Protein AF-A0A383A8I0-F1 (afdb_monomer_lite)

Foldseek 3Di:
DVVVVVVVVCVVVVHDDAFADPLVCLVPVPQQQCVVCVSVVHDDDPQVFFADAADDPPPPPCCVPPVPVVNHGGGRHNDPPDPDPPPDPPVCVVVVVVVVVVVVVSVVRHDD

Radius of gyration: 17.47 Å; chains: 1; bounding box: 40×39×36 Å

Structure (mmCIF, N/CA/C/O backbone):
data_AF-A0A383A8I0-F1
#
_entry.id   AF-A0A383A8I0-F1
#
loop_
_atom_site.group_PDB
_atom_site.id
_atom_site.type_symbol
_atom_site.label_atom_id
_atom_site.label_alt_id
_atom_site.label_comp_id
_atom_site.label_asym_id
_atom_site.label_entity_id
_atom_site.label_seq_id
_atom_site.pdbx_PDB_ins_code
_atom_site.Cartn_x
_atom_site.Cartn_y
_atom_site.Cartn_z
_atom_site.occupancy
_atom_site.B_iso_or_equiv
_atom_site.auth_seq_id
_atom_site.auth_comp_id
_atom_site.auth_asym_id
_atom_site.auth_atom_id
_atom_site.pdbx_PDB_model_num
ATOM 1 N N . PRO A 1 1 ? -1.629 17.733 4.318 1.00 85.19 1 PRO A N 1
ATOM 2 C CA . PRO A 1 1 ? -1.581 17.022 3.014 1.00 85.19 1 PRO A CA 1
ATOM 3 C C . PRO A 1 1 ? -2.955 16.424 2.675 1.00 85.19 1 PRO A C 1
ATOM 5 O O . PRO A 1 1 ? -3.729 16.137 3.587 1.00 85.19 1 PRO A O 1
ATOM 8 N N . GLN A 1 2 ? -3.258 16.244 1.385 1.00 93.88 2 GLN A N 1
ATOM 9 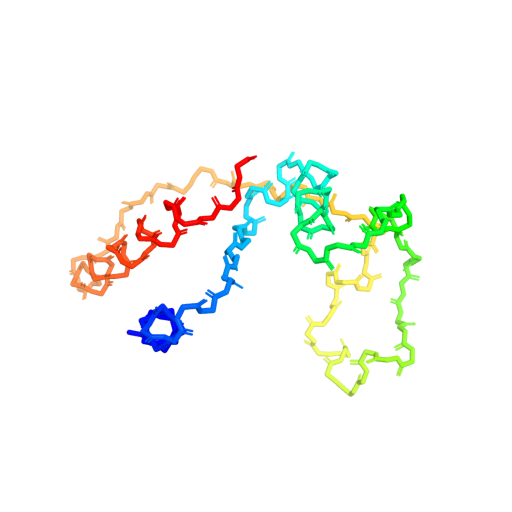C CA . GLN A 1 2 ? -4.599 15.890 0.892 1.00 93.88 2 GLN A CA 1
ATOM 10 C C . GLN A 1 2 ? -5.163 14.600 1.515 1.00 93.88 2 GLN A C 1
ATOM 12 O O . GLN A 1 2 ? -6.313 14.578 1.943 1.00 93.88 2 GLN A O 1
ATOM 17 N N . GLN A 1 3 ? -4.351 13.546 1.636 1.00 93.19 3 GLN A N 1
ATOM 18 C CA . GLN A 1 3 ? -4.772 12.254 2.195 1.00 93.19 3 GLN A CA 1
ATOM 19 C C . GLN A 1 3 ? -5.174 12.365 3.672 1.00 93.19 3 GLN A C 1
ATOM 21 O O . GLN A 1 3 ? -6.115 11.709 4.111 1.00 93.19 3 GLN A O 1
ATOM 26 N N . TYR A 1 4 ? -4.491 13.217 4.441 1.00 94.81 4 TYR A N 1
ATOM 27 C CA . TYR A 1 4 ? -4.821 13.437 5.849 1.00 94.81 4 TYR A CA 1
ATOM 28 C C . TYR A 1 4 ? -6.162 14.156 6.012 1.00 94.81 4 TYR A C 1
ATOM 30 O O . TYR A 1 4 ? -6.983 13.751 6.835 1.00 94.81 4 TYR A O 1
ATOM 38 N N . GLU A 1 5 ? -6.417 15.173 5.187 1.00 95.81 5 GLU A N 1
ATOM 39 C CA . GLU A 1 5 ? -7.702 15.876 5.184 1.00 95.81 5 GLU A CA 1
ATOM 40 C C . GLU A 1 5 ? -8.842 14.973 4.701 1.00 95.81 5 GLU A C 1
ATOM 42 O O . GLU A 1 5 ? -9.929 15.002 5.279 1.00 95.81 5 GLU A O 1
ATOM 47 N N . LEU A 1 6 ? -8.585 14.087 3.732 1.00 94.88 6 LEU A N 1
ATOM 48 C CA . LEU A 1 6 ? -9.557 13.080 3.306 1.00 94.88 6 LEU A CA 1
ATOM 49 C C . LEU A 1 6 ? -9.910 12.113 4.445 1.00 94.88 6 LEU A C 1
ATOM 51 O O . LEU A 1 6 ? -11.087 11.864 4.689 1.00 94.88 6 LEU A O 1
ATOM 55 N N . ILE A 1 7 ? -8.917 11.616 5.189 1.00 94.25 7 ILE A N 1
ATOM 56 C CA . ILE A 1 7 ? -9.156 10.749 6.354 1.00 94.25 7 ILE A CA 1
ATOM 57 C C . ILE A 1 7 ? -9.980 11.478 7.418 1.00 94.25 7 ILE A C 1
ATOM 59 O O . ILE A 1 7 ? -10.954 10.922 7.923 1.00 94.25 7 ILE A O 1
ATOM 63 N N . LYS A 1 8 ? -9.646 12.734 7.738 1.00 94.62 8 LYS A N 1
ATOM 64 C CA . LYS A 1 8 ? -10.442 13.551 8.668 1.00 94.62 8 LYS A CA 1
ATOM 65 C C . LYS A 1 8 ? -11.884 13.710 8.198 1.00 94.62 8 LYS A C 1
ATOM 67 O O . LYS A 1 8 ? -12.807 13.567 8.995 1.00 94.62 8 LYS A O 1
ATOM 72 N N . TYR A 1 9 ? -12.072 14.021 6.921 1.00 95.88 9 TYR A N 1
ATOM 73 C CA . TYR A 1 9 ? -13.387 14.203 6.323 1.00 95.88 9 TYR A CA 1
ATOM 74 C C . TYR A 1 9 ? -14.230 12.921 6.373 1.00 95.88 9 TYR A C 1
ATOM 76 O O . TYR A 1 9 ? -15.395 12.978 6.760 1.00 95.88 9 TYR A O 1
ATOM 84 N N . LEU A 1 10 ? -13.642 11.769 6.037 1.00 94.94 10 LEU A N 1
ATOM 85 C CA . LEU A 1 10 ? -14.321 10.471 6.071 1.00 94.94 10 LEU A CA 1
ATOM 86 C C . LEU A 1 10 ? -14.630 10.019 7.507 1.00 94.94 10 LEU A C 1
ATOM 88 O O . LEU A 1 10 ? -15.731 9.539 7.767 1.00 94.94 10 LEU A O 1
ATOM 92 N N . ASN A 1 11 ? -13.719 10.258 8.455 1.00 92.56 11 ASN A N 1
ATOM 93 C CA . ASN A 1 11 ? -13.949 9.970 9.875 1.00 92.56 11 ASN A CA 1
ATOM 94 C C . ASN A 1 11 ? -15.101 10.799 10.456 1.00 92.56 11 ASN A C 1
ATOM 96 O O . ASN A 1 11 ? -15.909 10.268 11.208 1.00 92.56 11 ASN A O 1
ATOM 100 N N . LYS A 1 12 ? -15.227 12.081 10.075 1.00 96.00 12 LYS A N 1
ATOM 101 C CA . LYS A 1 12 ? -16.369 12.931 10.472 1.00 96.00 12 LYS A CA 1
ATOM 102 C C . LYS A 1 12 ? -17.720 12.407 9.973 1.00 96.00 12 LYS A C 1
ATOM 104 O O . LYS A 1 12 ? -18.751 12.839 10.471 1.00 96.00 12 LYS A O 1
ATOM 109 N N . ARG A 1 13 ? -17.713 11.532 8.967 1.00 96.25 13 ARG A N 1
ATOM 110 C CA . ARG A 1 13 ? -18.901 10.898 8.380 1.00 96.25 13 ARG A CA 1
ATOM 111 C C . ARG A 1 13 ? -19.059 9.443 8.812 1.00 96.25 13 ARG A C 1
ATOM 113 O O . ARG A 1 13 ? -19.833 8.726 8.190 1.00 96.25 13 ARG A O 1
ATOM 120 N N . GLU A 1 14 ? -18.273 9.001 9.796 1.00 93.88 14 GLU A N 1
ATOM 121 C CA . GLU A 1 14 ? -18.292 7.629 10.320 1.00 93.88 14 GLU A CA 1
ATOM 122 C C . GLU A 1 14 ? -18.139 6.569 9.217 1.00 93.88 14 GLU A C 1
ATOM 124 O O . GLU A 1 14 ? -18.645 5.452 9.300 1.00 93.88 14 GLU A O 1
ATOM 129 N N . THR A 1 15 ? -17.429 6.923 8.142 1.00 92.31 15 THR A N 1
ATOM 130 C CA . THR A 1 15 ? -17.177 5.995 7.046 1.00 92.31 15 THR A CA 1
ATOM 131 C C . THR A 1 15 ? -16.140 4.971 7.478 1.00 92.31 15 THR A C 1
ATOM 133 O O . THR A 1 15 ? -15.103 5.309 8.049 1.00 92.31 15 THR A O 1
ATOM 136 N N . ASN A 1 16 ? -16.400 3.709 7.149 1.00 89.25 16 ASN A N 1
ATOM 137 C CA . ASN A 1 16 ? -15.445 2.635 7.353 1.00 89.25 16 ASN A CA 1
ATOM 138 C C . ASN A 1 16 ? -14.252 2.820 6.400 1.00 89.25 16 ASN A C 1
ATOM 140 O O . ASN A 1 16 ? -14.365 2.578 5.198 1.00 89.25 16 ASN A O 1
ATOM 144 N N . ILE A 1 17 ? -13.129 3.309 6.930 1.00 92.19 17 ILE A N 1
ATOM 145 C CA . ILE A 1 17 ? -11.902 3.544 6.165 1.00 92.19 17 ILE A CA 1
ATOM 146 C C . ILE A 1 17 ? -10.871 2.453 6.428 1.00 92.19 17 ILE A C 1
ATOM 148 O O . ILE A 1 17 ? -10.758 1.912 7.528 1.00 92.19 17 ILE A O 1
ATOM 152 N N . ILE A 1 18 ? -10.055 2.183 5.416 1.00 93.38 18 ILE A N 1
ATOM 153 C CA . ILE A 1 18 ? -8.908 1.292 5.518 1.00 93.38 18 ILE A CA 1
ATOM 154 C C . ILE A 1 18 ? -7.697 1.971 4.895 1.00 93.38 18 ILE A C 1
ATOM 156 O O . ILE A 1 18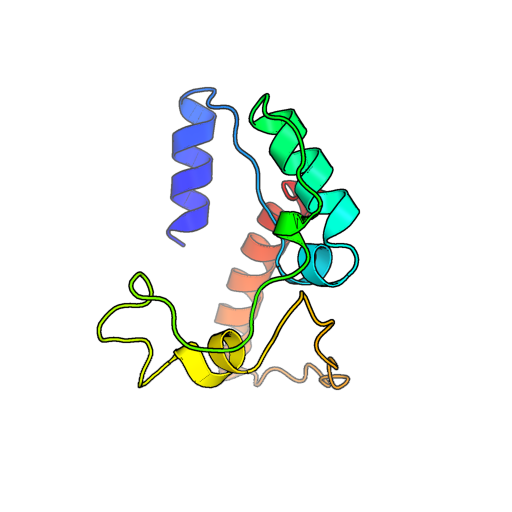 ? -7.799 2.606 3.846 1.00 93.38 18 ILE A O 1
ATOM 160 N N . VAL A 1 19 ? -6.541 1.838 5.538 1.00 95.50 19 VAL A N 1
ATOM 161 C CA . VAL A 1 19 ? -5.266 2.283 4.973 1.00 95.50 19 VAL A CA 1
ATOM 162 C C . VAL A 1 19 ? -4.432 1.044 4.664 1.00 95.50 19 VAL A C 1
ATOM 164 O O . VAL A 1 19 ? -4.266 0.161 5.508 1.00 95.50 19 VAL A O 1
ATOM 167 N N . ILE A 1 20 ? -3.904 0.963 3.447 1.00 96.56 20 ILE A N 1
ATOM 168 C CA . ILE A 1 20 ? -2.969 -0.086 3.041 1.00 96.56 20 ILE A CA 1
ATOM 169 C C . ILE A 1 20 ? -1.595 0.561 2.916 1.00 96.56 20 ILE A C 1
ATOM 171 O O . ILE A 1 20 ? -1.401 1.483 2.130 1.00 96.56 20 ILE A O 1
ATOM 175 N N . ASP A 1 21 ? -0.656 0.089 3.728 1.00 95.25 21 ASP A N 1
ATOM 176 C CA . ASP A 1 21 ? 0.745 0.482 3.630 1.00 95.25 21 ASP A CA 1
ATOM 177 C C . ASP A 1 21 ? 1.417 -0.368 2.545 1.00 95.25 21 ASP A C 1
ATOM 179 O O . ASP A 1 21 ? 1.331 -1.598 2.578 1.00 95.25 21 ASP A O 1
ATOM 183 N N . ALA A 1 22 ? 2.040 0.288 1.564 1.00 93.38 22 ALA A N 1
ATOM 184 C CA . ALA A 1 22 ? 2.633 -0.389 0.416 1.00 93.38 22 ALA A CA 1
ATOM 185 C C . ALA A 1 22 ? 3.800 -1.303 0.820 1.00 93.38 22 ALA A C 1
ATOM 187 O O . ALA A 1 22 ? 3.909 -2.406 0.288 1.00 93.38 22 ALA A O 1
ATOM 188 N N . ASP A 1 23 ? 4.627 -0.901 1.788 1.00 91.62 23 ASP A N 1
ATOM 189 C CA . ASP A 1 23 ? 5.741 -1.731 2.250 1.00 91.62 23 ASP A CA 1
ATOM 190 C C . ASP A 1 23 ? 5.212 -2.980 2.965 1.00 91.62 23 ASP A C 1
ATOM 192 O O . ASP A 1 23 ? 5.636 -4.094 2.652 1.00 91.62 23 ASP A O 1
ATOM 196 N N . ARG A 1 24 ? 4.203 -2.837 3.836 1.00 93.62 24 ARG A N 1
ATOM 197 C CA . ARG A 1 24 ? 3.561 -3.998 4.487 1.00 93.62 24 ARG A CA 1
ATOM 198 C C . ARG A 1 24 ? 2.842 -4.913 3.499 1.00 93.62 24 ARG A C 1
ATOM 200 O O . ARG A 1 24 ? 2.859 -6.134 3.668 1.00 93.62 24 ARG A O 1
ATOM 207 N N . LEU A 1 25 ? 2.207 -4.340 2.473 1.00 95.75 25 LEU A N 1
ATOM 208 C CA . LEU A 1 25 ? 1.600 -5.113 1.391 1.00 95.75 25 LEU A CA 1
ATOM 209 C C . LEU A 1 25 ? 2.660 -5.960 0.688 1.00 95.75 25 LEU A C 1
ATOM 211 O O . LEU A 1 25 ? 2.432 -7.148 0.497 1.00 95.75 25 LEU A O 1
ATOM 215 N N . LEU A 1 26 ? 3.818 -5.389 0.352 1.00 93.88 26 LEU A N 1
ATOM 216 C CA . LEU A 1 26 ? 4.907 -6.127 -0.294 1.00 93.88 26 LEU A CA 1
ATOM 217 C C . LEU A 1 26 ? 5.569 -7.160 0.634 1.00 93.88 26 LEU A C 1
ATOM 219 O O . LEU A 1 26 ? 6.062 -8.179 0.151 1.00 93.88 26 LEU A O 1
ATOM 223 N N . GLU A 1 27 ? 5.567 -6.944 1.952 1.00 93.38 27 GLU A N 1
ATOM 224 C CA . GLU A 1 27 ? 6.077 -7.916 2.929 1.00 93.38 27 GLU A CA 1
ATOM 225 C C . GLU A 1 27 ? 5.214 -9.176 3.033 1.00 93.38 27 GLU A C 1
ATOM 227 O O . GLU A 1 27 ? 5.751 -10.282 3.127 1.00 93.38 27 GLU A O 1
ATOM 232 N N . ASN A 1 28 ? 3.885 -9.030 3.032 1.00 95.25 28 ASN A N 1
ATOM 233 C CA . ASN A 1 28 ? 2.971 -10.171 3.057 1.00 95.25 28 ASN A CA 1
ATOM 234 C C . ASN A 1 28 ? 1.662 -9.880 2.301 1.00 95.25 28 ASN A C 1
ATOM 236 O O . ASN A 1 28 ? 0.611 -9.659 2.923 1.00 95.25 28 ASN A O 1
ATOM 240 N N . PRO A 1 29 ? 1.683 -9.957 0.956 1.00 96.88 29 PRO A N 1
ATOM 241 C CA . PRO A 1 29 ? 0.541 -9.551 0.144 1.00 96.88 29 PRO A CA 1
ATOM 242 C C . PRO A 1 29 ? -0.701 -10.391 0.425 1.00 96.88 29 PRO A C 1
ATOM 244 O O . PRO A 1 29 ? -1.809 -9.873 0.529 1.00 96.88 29 PRO A O 1
ATOM 247 N N . LYS A 1 30 ? -0.524 -11.700 0.645 1.00 97.69 30 LYS A N 1
ATOM 248 C CA . LYS A 1 30 ? -1.627 -12.621 0.948 1.00 97.69 30 LYS A CA 1
ATOM 249 C C . LYS A 1 30 ? -2.383 -12.219 2.213 1.00 97.69 30 LYS A C 1
ATOM 251 O O . LYS A 1 30 ? -3.612 -12.296 2.218 1.00 97.69 30 LYS A O 1
ATOM 256 N N . LYS A 1 31 ? -1.666 -11.826 3.272 1.00 97.50 31 LYS A N 1
ATOM 257 C CA . LYS A 1 31 ? -2.260 -11.423 4.553 1.00 97.50 31 LYS A CA 1
ATOM 258 C C . LYS A 1 31 ? -3.036 -10.116 4.409 1.00 97.50 31 LYS A C 1
ATOM 260 O O . LYS A 1 31 ? -4.208 -10.065 4.780 1.00 97.50 31 LYS A O 1
ATOM 265 N N . ILE A 1 32 ? -2.399 -9.095 3.839 1.00 98.06 32 ILE A N 1
ATOM 266 C CA . ILE A 1 32 ? -2.999 -7.765 3.691 1.00 98.06 32 ILE A CA 1
ATOM 267 C C . ILE A 1 32 ? -4.213 -7.815 2.757 1.00 98.06 32 ILE A C 1
ATOM 269 O O . ILE A 1 32 ? -5.272 -7.299 3.107 1.00 98.06 32 ILE A O 1
ATOM 273 N N . LEU A 1 33 ? -4.121 -8.518 1.624 1.00 98.00 33 LEU A N 1
ATOM 274 C CA . LEU A 1 33 ? -5.252 -8.667 0.704 1.00 98.00 33 LEU A CA 1
ATOM 275 C C . LEU A 1 33 ? -6.405 -9.479 1.312 1.00 98.00 33 LEU A C 1
ATOM 277 O O . LEU A 1 33 ? -7.557 -9.149 1.062 1.00 98.00 33 LEU A O 1
ATOM 281 N N . HIS A 1 34 ? -6.143 -10.485 2.159 1.00 97.94 34 HIS A N 1
ATOM 282 C CA . HIS A 1 34 ? -7.219 -11.153 2.909 1.00 97.94 34 HIS A CA 1
ATOM 283 C C . HIS A 1 34 ? -7.955 -10.189 3.841 1.00 97.94 34 HIS A C 1
ATOM 285 O O . HIS A 1 34 ? -9.185 -10.202 3.887 1.00 97.94 34 HIS A O 1
ATOM 291 N N . GLN A 1 35 ? -7.217 -9.367 4.593 1.00 97.69 35 GLN A N 1
ATOM 292 C CA . GLN A 1 35 ? -7.811 -8.370 5.486 1.00 97.69 35 GLN A CA 1
ATOM 293 C C . GLN A 1 35 ? -8.625 -7.341 4.699 1.00 97.69 35 GLN A C 1
ATOM 295 O O . GLN A 1 35 ? -9.732 -6.996 5.109 1.00 97.69 35 GLN A O 1
ATOM 300 N N . TRP A 1 36 ? -8.118 -6.913 3.542 1.00 97.56 36 TRP A N 1
ATOM 301 C CA . TRP A 1 36 ? -8.828 -5.999 2.658 1.00 97.56 36 TRP A CA 1
ATOM 302 C C . TRP A 1 36 ? -10.112 -6.617 2.090 1.00 97.56 36 TRP A C 1
ATOM 304 O O . TRP A 1 36 ? -11.178 -6.021 2.221 1.00 97.56 36 TRP A O 1
ATOM 314 N N . CYS A 1 37 ? -10.058 -7.844 1.560 1.00 97.69 37 CYS A N 1
ATOM 315 C CA . CYS A 1 37 ? -11.247 -8.564 1.095 1.00 97.69 37 CYS A CA 1
ATOM 316 C C . CYS A 1 37 ? -12.288 -8.740 2.210 1.00 97.69 37 CYS A C 1
ATOM 318 O O . CYS A 1 37 ? -13.475 -8.517 1.979 1.00 97.69 37 CYS A O 1
ATOM 320 N N . LYS A 1 38 ? -11.848 -9.075 3.432 1.00 96.44 38 LYS A N 1
ATOM 321 C CA . LYS A 1 38 ? -12.729 -9.175 4.605 1.00 96.44 38 LYS A CA 1
ATOM 322 C C . LYS A 1 38 ? -13.408 -7.839 4.913 1.00 96.44 38 LYS A C 1
ATOM 324 O O . LYS A 1 38 ? -14.603 -7.823 5.180 1.00 96.44 38 LYS A O 1
ATOM 329 N N . HIS A 1 39 ? -12.664 -6.736 4.860 1.00 95.44 39 HIS A N 1
ATOM 330 C CA . HIS A 1 39 ? -13.202 -5.395 5.089 1.00 95.44 39 HIS A CA 1
ATOM 331 C C . HIS A 1 39 ? -14.240 -4.991 4.031 1.00 95.44 39 HIS A C 1
ATOM 333 O O . HIS A 1 39 ? -15.241 -4.367 4.365 1.00 95.44 39 HIS A O 1
ATOM 339 N N . LEU A 1 40 ? -14.028 -5.386 2.773 1.00 95.31 40 LEU A N 1
ATOM 340 C CA . LEU A 1 40 ? -14.959 -5.153 1.664 1.00 95.31 40 LEU A CA 1
ATOM 341 C C . LEU A 1 40 ? -16.126 -6.156 1.605 1.00 95.31 40 LEU A C 1
ATOM 343 O O . LEU A 1 40 ? -16.973 -6.042 0.725 1.00 95.31 40 LEU A O 1
ATOM 347 N N . ASN A 1 41 ? -16.169 -7.145 2.503 1.00 96.50 41 ASN A N 1
ATOM 348 C CA . ASN A 1 41 ? -17.134 -8.246 2.478 1.00 96.50 41 ASN A CA 1
ATOM 349 C C . ASN A 1 41 ? -17.150 -9.033 1.145 1.00 96.50 41 ASN A C 1
ATOM 351 O O . ASN A 1 41 ? -18.202 -9.425 0.642 1.00 96.50 41 ASN A O 1
ATOM 355 N N . ILE A 1 42 ? -15.968 -9.282 0.570 1.00 97.75 42 ILE A N 1
ATOM 356 C CA . ILE A 1 42 ? -15.786 -10.094 -0.645 1.00 97.75 42 ILE A CA 1
ATOM 357 C C . ILE A 1 42 ? -14.861 -11.288 -0.385 1.00 97.75 42 ILE A C 1
ATOM 359 O O . ILE A 1 42 ? -14.045 -11.291 0.538 1.00 97.75 42 ILE A O 1
ATOM 363 N N . LYS A 1 43 ? -14.958 -12.326 -1.223 1.00 98.38 43 LYS A N 1
ATOM 364 C CA . LYS A 1 43 ? -14.081 -13.502 -1.129 1.00 98.38 43 LYS A CA 1
ATOM 365 C C . LYS A 1 43 ? -12.687 -13.180 -1.672 1.00 98.38 43 LYS A C 1
ATOM 367 O O . LYS A 1 43 ? -12.553 -12.673 -2.781 1.00 98.38 43 LYS A O 1
ATOM 372 N N . PHE A 1 44 ? -11.651 -13.546 -0.920 1.00 98.44 44 PHE A N 1
ATOM 373 C CA . PHE A 1 44 ? -10.272 -13.498 -1.406 1.00 98.44 44 PHE A CA 1
ATOM 374 C C . PHE A 1 44 ? -10.069 -14.461 -2.585 1.00 98.44 44 PHE A C 1
ATOM 376 O O . PHE A 1 44 ? -10.528 -15.606 -2.545 1.00 98.44 44 PHE A O 1
ATOM 383 N N . ASN A 1 45 ? -9.314 -14.030 -3.598 1.00 97.94 45 ASN A N 1
ATOM 384 C CA . ASN A 1 45 ? -8.932 -14.862 -4.735 1.00 97.94 45 ASN A CA 1
ATOM 385 C C . ASN A 1 45 ? -7.403 -14.962 -4.844 1.00 97.94 45 ASN A C 1
ATOM 387 O O . ASN A 1 45 ? -6.702 -13.955 -4.867 1.00 97.94 45 ASN A O 1
ATOM 391 N N . LYS A 1 46 ? -6.867 -16.183 -4.978 1.00 97.12 46 LYS A N 1
ATOM 392 C CA . LYS A 1 46 ? -5.420 -16.408 -5.159 1.00 97.12 46 LYS A CA 1
ATOM 393 C C . LYS A 1 46 ? -4.866 -15.733 -6.420 1.00 97.12 46 LYS A C 1
ATOM 395 O O . LYS A 1 46 ? -3.690 -15.380 -6.420 1.00 97.12 46 LYS A O 1
ATOM 400 N N . LYS A 1 47 ? -5.701 -15.506 -7.445 1.00 96.25 47 LYS A N 1
ATOM 401 C CA . LYS A 1 47 ? -5.340 -14.742 -8.653 1.00 96.25 47 LYS A CA 1
ATOM 402 C C . LYS A 1 47 ? -4.958 -13.288 -8.353 1.00 96.25 47 LYS A C 1
ATOM 404 O O . LYS A 1 47 ? -4.291 -12.671 -9.157 1.00 96.25 47 LYS A O 1
ATOM 409 N N . MET A 1 48 ? -5.296 -12.746 -7.180 1.00 96.06 48 MET A N 1
ATOM 410 C CA . MET A 1 48 ? -4.841 -11.408 -6.780 1.00 96.06 48 MET A CA 1
ATOM 411 C C . MET A 1 48 ? -3.329 -11.344 -6.506 1.00 96.06 48 MET A C 1
ATOM 413 O O . MET A 1 48 ? -2.786 -10.256 -6.391 1.00 96.06 48 MET A O 1
ATOM 417 N N . LEU A 1 49 ? -2.653 -12.488 -6.333 1.00 97.12 49 LEU A N 1
ATOM 418 C CA . LEU A 1 49 ? -1.229 -12.549 -5.980 1.00 97.12 49 LEU A CA 1
ATOM 419 C C . LEU A 1 49 ? -0.301 -12.734 -7.179 1.00 97.12 49 LEU A C 1
ATOM 421 O O . LEU A 1 49 ? 0.912 -12.601 -7.009 1.00 97.12 49 LEU A O 1
ATOM 425 N N . ARG A 1 50 ? -0.847 -13.115 -8.337 1.00 95.88 50 ARG A N 1
ATOM 426 C CA . ARG A 1 50 ? -0.080 -13.372 -9.553 1.00 95.88 50 ARG A CA 1
ATOM 427 C C . ARG A 1 50 ? -0.859 -12.921 -10.776 1.00 95.88 50 ARG A C 1
ATOM 429 O O . ARG A 1 50 ? -2.059 -13.170 -10.846 1.00 95.88 50 ARG A O 1
ATOM 436 N N . TRP A 1 51 ? -0.162 -12.334 -11.728 1.00 94.19 51 TRP A N 1
ATOM 437 C CA . TRP A 1 51 ? -0.709 -11.850 -12.989 1.00 94.19 51 TRP A CA 1
ATOM 438 C C . TRP A 1 51 ? 0.205 -12.262 -14.141 1.00 94.19 51 TRP A C 1
ATOM 440 O O . TRP A 1 51 ? 1.341 -12.684 -13.919 1.00 94.19 51 TRP A O 1
ATOM 450 N N . GLU A 1 52 ? -0.319 -12.204 -15.361 1.00 92.94 52 GLU A N 1
ATOM 451 C CA . GLU A 1 52 ? 0.475 -12.449 -16.562 1.00 92.94 52 GLU A CA 1
ATOM 452 C C . GLU A 1 52 ? 1.364 -11.239 -16.839 1.00 92.94 52 GLU A C 1
ATOM 454 O O . GLU A 1 52 ? 0.967 -10.090 -16.624 1.00 92.94 52 GLU A O 1
ATOM 459 N N . LYS A 1 53 ? 2.583 -11.514 -17.292 1.00 93.38 53 LYS A N 1
ATOM 460 C CA . LYS A 1 53 ? 3.517 -10.484 -17.722 1.00 93.38 53 LYS A CA 1
ATOM 461 C C . LYS A 1 53 ? 2.993 -9.814 -18.993 1.00 93.38 53 LYS A C 1
ATOM 463 O O . LYS A 1 53 ? 2.500 -10.506 -19.884 1.00 93.38 53 LYS A O 1
ATOM 468 N N . GLY A 1 54 ? 3.178 -8.504 -19.119 1.00 92.00 54 GLY A N 1
ATOM 469 C CA . GLY A 1 54 ? 2.827 -7.763 -20.329 1.00 92.00 54 GLY A CA 1
ATOM 470 C C . GLY A 1 54 ? 1.881 -6.591 -20.093 1.00 92.00 54 GLY A C 1
ATOM 471 O O . GLY A 1 54 ? 1.567 -6.228 -18.963 1.00 92.00 54 GLY A O 1
ATOM 472 N N . LEU A 1 55 ? 1.465 -5.986 -21.204 1.00 91.25 55 LEU A N 1
ATOM 473 C CA . LEU A 1 55 ? 0.474 -4.917 -21.237 1.00 91.25 55 LEU A CA 1
ATOM 474 C C . LEU A 1 55 ? -0.934 -5.504 -21.258 1.00 91.25 55 LEU A C 1
ATOM 476 O O . LEU A 1 55 ? -1.212 -6.431 -22.020 1.00 91.25 55 LEU A O 1
ATOM 480 N N . TYR A 1 56 ? -1.826 -4.897 -20.491 1.00 90.56 56 TYR A N 1
ATOM 481 C CA . TYR A 1 56 ? -3.256 -5.147 -20.561 1.00 90.56 56 TYR A CA 1
ATOM 482 C C . TYR A 1 56 ? -3.945 -4.036 -21.352 1.00 90.56 56 TYR A C 1
ATOM 484 O O . TYR A 1 56 ? -3.557 -2.869 -21.280 1.00 90.56 56 TYR A O 1
ATOM 492 N N . ASP A 1 57 ? -5.046 -4.371 -22.027 1.00 89.88 57 ASP A N 1
ATOM 493 C CA . ASP A 1 57 ? -5.876 -3.392 -22.749 1.00 89.88 57 ASP A CA 1
ATOM 494 C C . ASP A 1 57 ? -6.368 -2.250 -21.837 1.00 89.88 57 ASP A C 1
ATOM 496 O O . ASP A 1 57 ? -6.675 -1.148 -22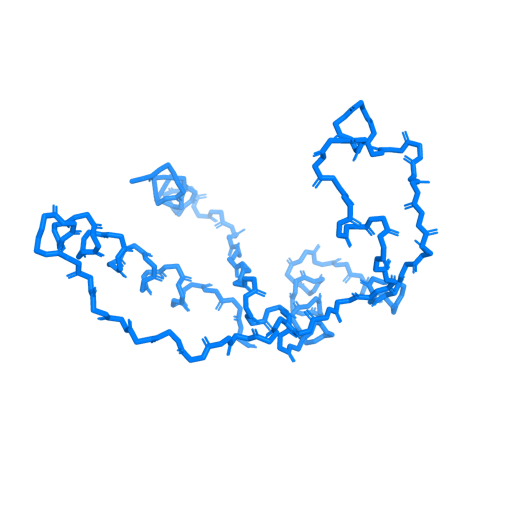.294 1.00 89.88 57 ASP A O 1
ATOM 500 N N . THR A 1 58 ? -6.408 -2.492 -20.522 1.00 91.69 58 THR A N 1
ATOM 501 C CA . THR A 1 58 ? -6.806 -1.529 -19.491 1.00 91.69 58 THR A CA 1
ATOM 502 C C . THR A 1 58 ? -5.699 -0.576 -19.037 1.00 91.69 58 THR A C 1
ATOM 504 O O . THR A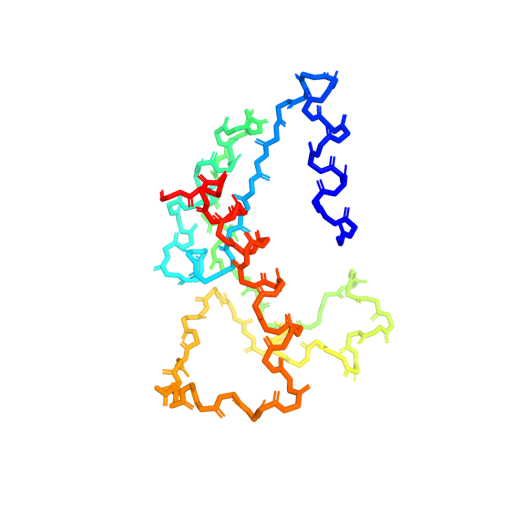 1 58 ? -6.008 0.394 -18.346 1.00 91.69 58 THR A O 1
ATOM 507 N N . ASP A 1 59 ? -4.432 -0.807 -19.395 1.00 90.25 59 ASP A N 1
ATOM 508 C CA . ASP A 1 59 ? -3.300 -0.009 -18.888 1.00 90.25 59 ASP A CA 1
ATOM 509 C C . ASP A 1 59 ? -3.209 1.389 -19.531 1.00 90.25 59 ASP A C 1
ATOM 511 O O . ASP A 1 59 ? -2.593 2.312 -18.988 1.00 90.25 59 ASP A O 1
ATOM 515 N N . GLY A 1 60 ? -3.875 1.579 -20.672 1.00 90.25 60 GLY A N 1
ATOM 516 C CA . GLY A 1 60 ? -4.032 2.875 -21.323 1.00 90.25 60 GLY A CA 1
ATOM 517 C C . GLY A 1 60 ? -2.731 3.495 -21.852 1.00 90.25 60 GLY A C 1
ATOM 518 O O . GLY A 1 60 ? -1.659 2.894 -21.891 1.00 90.25 60 GLY A O 1
ATOM 519 N N . ILE A 1 61 ? -2.821 4.753 -22.294 1.00 92.12 61 ILE A N 1
ATOM 520 C CA . ILE A 1 61 ? -1.734 5.433 -23.024 1.00 92.12 61 ILE A CA 1
ATOM 521 C C . ILE A 1 61 ? -0.478 5.714 -22.187 1.00 92.12 61 ILE A C 1
ATOM 523 O O . ILE A 1 61 ? 0.583 5.982 -22.754 1.00 92.12 61 ILE A O 1
ATOM 527 N N . TRP A 1 62 ? -0.592 5.694 -20.857 1.00 91.56 62 TRP A N 1
ATOM 528 C CA . TRP A 1 62 ? 0.517 5.976 -19.942 1.00 91.56 62 TRP A CA 1
ATOM 529 C C . TRP A 1 62 ? 1.421 4.765 -19.723 1.00 91.56 62 TRP A C 1
ATOM 531 O O . TRP A 1 62 ? 2.565 4.935 -19.294 1.00 91.56 62 TRP A O 1
ATOM 541 N N . ALA A 1 63 ? 0.949 3.565 -20.071 1.00 91.25 63 ALA A N 1
ATOM 542 C CA . ALA A 1 63 ? 1.663 2.324 -19.827 1.00 91.25 63 ALA A CA 1
ATOM 543 C C . ALA A 1 63 ? 3.057 2.316 -20.470 1.00 91.25 63 ALA A C 1
ATOM 545 O O . ALA A 1 63 ? 4.048 2.044 -19.799 1.00 91.25 63 ALA A O 1
ATOM 546 N N . LYS A 1 64 ? 3.145 2.775 -21.727 1.00 88.12 64 LYS A N 1
ATOM 547 C CA . LYS A 1 64 ? 4.401 2.912 -22.489 1.00 88.12 64 LYS A CA 1
ATOM 548 C C . LYS A 1 64 ? 5.445 3.856 -21.879 1.00 88.12 64 LYS A C 1
ATOM 550 O O . LYS A 1 64 ? 6.548 3.940 -22.404 1.00 88.12 64 LYS A O 1
ATOM 555 N N .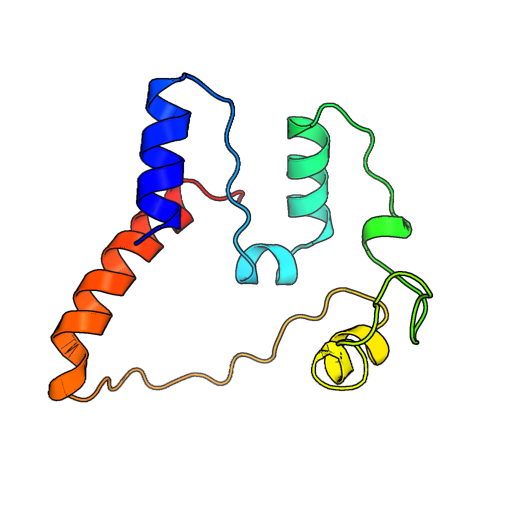 TYR A 1 65 ? 5.084 4.632 -20.860 1.00 91.62 65 TYR A N 1
ATOM 556 C CA . TYR A 1 65 ? 5.962 5.644 -20.280 1.00 91.62 65 TYR A CA 1
ATOM 557 C C . TYR A 1 65 ? 6.259 5.405 -18.792 1.00 91.62 65 TYR A C 1
ATOM 559 O O . TYR A 1 65 ? 7.268 5.902 -18.302 1.00 91.62 65 TYR A O 1
ATOM 567 N N . TRP A 1 66 ? 5.345 4.771 -18.042 1.00 91.50 66 TRP A N 1
ATOM 568 C CA . TRP A 1 66 ? 5.420 4.712 -16.571 1.00 91.50 66 TRP A CA 1
ATOM 569 C C . TRP A 1 66 ? 5.297 3.284 -16.020 1.00 91.50 66 TRP A C 1
ATOM 571 O O . TRP A 1 66 ? 5.527 3.087 -14.825 1.00 91.50 66 TRP A O 1
ATOM 581 N N . TYR A 1 67 ? 4.885 2.296 -16.830 1.00 91.56 67 TYR A N 1
ATOM 582 C CA . TYR A 1 67 ? 4.464 0.978 -16.330 1.00 91.56 67 TYR A CA 1
ATOM 583 C C . TYR A 1 67 ? 5.485 -0.135 -16.563 1.00 91.56 67 TYR A C 1
ATOM 585 O O . TYR A 1 67 ? 5.141 -1.292 -16.354 1.00 91.56 67 TYR A O 1
ATOM 593 N N . ASP A 1 68 ? 6.741 0.178 -16.887 1.00 91.38 68 ASP A N 1
ATOM 594 C CA . ASP A 1 68 ? 7.790 -0.833 -17.101 1.00 91.38 68 ASP A CA 1
ATOM 595 C C . ASP A 1 68 ? 7.817 -1.887 -15.979 1.00 91.38 68 ASP A C 1
ATOM 597 O O . ASP A 1 68 ? 7.755 -3.081 -16.236 1.00 91.38 68 ASP A O 1
ATOM 601 N N . ASN A 1 69 ? 7.780 -1.468 -14.708 1.00 89.38 69 ASN A N 1
ATOM 602 C CA . ASN A 1 69 ? 7.761 -2.415 -13.583 1.00 89.38 69 ASN A CA 1
ATOM 603 C C . ASN A 1 69 ? 6.473 -3.254 -13.502 1.00 89.38 69 ASN A C 1
ATOM 605 O O . ASN A 1 69 ? 6.513 -4.385 -13.028 1.00 89.38 69 ASN A O 1
ATOM 609 N N . VAL A 1 70 ? 5.323 -2.708 -13.903 1.00 88.75 70 VAL A N 1
ATOM 610 C CA . VAL A 1 70 ? 4.046 -3.443 -13.893 1.00 88.75 70 VAL A CA 1
ATOM 611 C C . VAL A 1 70 ? 4.056 -4.493 -15.000 1.00 88.75 70 VAL A C 1
ATOM 613 O O . VAL A 1 70 ? 3.763 -5.653 -14.731 1.00 88.75 70 VAL A O 1
ATOM 616 N N . ILE A 1 71 ? 4.482 -4.091 -16.200 1.00 91.44 71 ILE A N 1
ATOM 617 C CA . ILE A 1 71 ? 4.607 -4.935 -17.392 1.00 91.44 71 ILE A CA 1
ATOM 618 C C . ILE A 1 71 ? 5.585 -6.080 -17.138 1.00 91.44 71 ILE A C 1
ATOM 620 O O . ILE A 1 71 ? 5.334 -7.204 -17.561 1.00 91.44 71 ILE A O 1
ATOM 624 N N . GLU A 1 72 ? 6.694 -5.805 -16.447 1.00 92.62 72 GLU A N 1
ATOM 625 C CA . GLU A 1 72 ? 7.779 -6.769 -16.278 1.00 92.62 72 GLU A CA 1
ATOM 626 C C . GLU A 1 72 ? 7.580 -7.764 -15.123 1.00 92.62 72 GLU A C 1
ATOM 628 O O . GLU A 1 72 ? 8.285 -8.775 -15.059 1.00 92.62 72 GLU A O 1
ATOM 633 N N . THR A 1 73 ? 6.638 -7.506 -14.214 1.00 93.25 73 THR A N 1
ATOM 634 C CA . THR A 1 73 ? 6.401 -8.352 -13.035 1.00 93.25 73 THR A CA 1
ATOM 635 C C . THR A 1 73 ? 5.211 -9.286 -13.235 1.00 93.25 73 THR A C 1
ATOM 637 O O . THR A 1 73 ? 4.342 -9.044 -14.060 1.00 93.25 73 THR A O 1
ATOM 640 N N . GLU A 1 74 ? 5.159 -10.367 -12.453 1.00 95.56 74 GLU A N 1
ATOM 641 C CA . GLU A 1 74 ? 4.065 -11.362 -12.474 1.00 95.56 74 GLU A CA 1
ATOM 642 C C . GLU A 1 74 ? 3.445 -11.590 -11.087 1.00 95.56 74 GLU A C 1
ATOM 644 O O . GLU A 1 74 ? 2.606 -12.473 -10.892 1.00 95.56 74 GLU A O 1
ATOM 649 N N . LYS A 1 75 ? 3.948 -10.894 -10.066 1.00 94.94 75 LYS A N 1
ATOM 650 C CA . LYS A 1 75 ? 3.559 -11.027 -8.658 1.00 94.94 75 LYS A CA 1
ATOM 651 C C . LYS A 1 75 ? 4.086 -9.837 -7.867 1.00 94.94 75 LYS A C 1
ATOM 653 O O . LYS A 1 75 ? 4.971 -9.116 -8.317 1.00 94.94 75 LYS A O 1
ATOM 658 N N . PHE A 1 76 ? 3.608 -9.685 -6.636 1.00 94.44 76 PHE A N 1
ATOM 659 C CA . PHE A 1 76 ? 4.219 -8.754 -5.693 1.00 94.44 76 PHE A CA 1
ATOM 660 C C . PHE A 1 76 ? 5.654 -9.175 -5.373 1.00 94.44 76 PHE A C 1
ATOM 662 O O . PHE A 1 76 ? 5.903 -10.319 -4.979 1.00 94.44 76 PHE A O 1
ATOM 669 N N . GLU A 1 77 ? 6.580 -8.230 -5.481 1.00 88.81 77 GLU A N 1
ATOM 670 C CA . GLU A 1 77 ? 7.987 -8.447 -5.172 1.00 88.81 77 GLU A CA 1
ATOM 671 C C . GLU A 1 77 ? 8.438 -7.506 -4.066 1.00 88.81 77 GLU A C 1
ATOM 673 O O . GLU A 1 77 ? 8.228 -6.291 -4.116 1.00 88.81 77 GLU A O 1
ATOM 678 N N . LYS A 1 78 ? 9.080 -8.074 -3.041 1.00 81.88 78 LYS A N 1
ATOM 679 C CA . LYS A 1 78 ? 9.675 -7.269 -1.983 1.00 81.88 78 LYS A CA 1
ATOM 680 C C . LYS A 1 78 ? 10.818 -6.469 -2.590 1.00 81.88 78 LYS A C 1
ATOM 682 O O . LYS A 1 78 ? 11.811 -7.033 -3.045 1.00 81.88 78 LYS A O 1
ATOM 687 N N . LYS A 1 79 ? 10.689 -5.145 -2.577 1.00 71.88 79 LYS A N 1
ATOM 688 C CA . LYS A 1 79 ? 11.762 -4.271 -3.039 1.00 71.88 79 LYS A CA 1
ATOM 689 C C . LYS A 1 79 ? 12.983 -4.483 -2.143 1.00 71.88 79 LYS A C 1
ATOM 691 O O . LYS A 1 79 ? 12.868 -4.432 -0.918 1.00 71.88 79 LYS A O 1
ATOM 696 N N . ASN A 1 80 ? 14.154 -4.684 -2.747 1.00 67.00 80 ASN A N 1
ATOM 697 C CA . ASN A 1 80 ? 15.423 -4.632 -2.026 1.00 67.00 80 ASN A CA 1
ATOM 698 C C . ASN A 1 80 ? 15.628 -3.197 -1.535 1.00 67.00 80 ASN A C 1
ATOM 700 O O . ASN A 1 80 ? 16.175 -2.347 -2.242 1.00 67.00 80 ASN A O 1
ATOM 704 N N . GLN A 1 81 ? 15.134 -2.905 -0.334 1.00 65.38 81 GLN A N 1
ATOM 705 C CA . GLN A 1 81 ? 15.398 -1.644 0.333 1.00 65.38 81 GLN A CA 1
ATOM 706 C C . GLN A 1 81 ? 16.894 -1.622 0.651 1.00 65.38 81 GLN A C 1
ATOM 708 O O . GLN A 1 81 ? 17.361 -2.263 1.594 1.00 65.38 81 GLN A O 1
ATOM 713 N N . LYS A 1 82 ? 17.679 -0.910 -0.170 1.00 65.25 82 LYS A N 1
ATOM 714 C CA . LYS A 1 82 ? 19.041 -0.536 0.223 1.00 65.25 82 LYS A CA 1
ATOM 715 C C . LYS A 1 82 ? 18.921 0.146 1.584 1.00 65.25 82 LYS A C 1
ATOM 717 O O . LYS A 1 82 ? 18.045 0.989 1.750 1.00 65.25 82 LYS A O 1
ATOM 722 N N . LYS A 1 83 ? 19.772 -0.211 2.551 1.00 61.66 83 LYS A N 1
ATOM 723 C CA . LYS A 1 83 ? 19.851 0.525 3.819 1.00 61.66 83 LYS A CA 1
ATOM 724 C C . LYS A 1 83 ? 20.173 1.982 3.487 1.00 61.66 83 LYS A C 1
ATOM 726 O O . LYS A 1 83 ? 21.306 2.299 3.134 1.00 61.66 83 LYS A O 1
ATOM 731 N N . ILE A 1 84 ? 19.165 2.848 3.529 1.00 68.44 84 ILE A N 1
ATOM 732 C CA . ILE A 1 84 ? 19.346 4.280 3.322 1.00 68.44 84 ILE A CA 1
ATOM 733 C C . ILE A 1 84 ? 19.915 4.822 4.627 1.00 68.44 84 ILE A C 1
ATOM 735 O O . ILE A 1 84 ? 19.284 4.718 5.677 1.00 68.44 84 ILE A O 1
ATOM 739 N N . ASN A 1 85 ? 21.113 5.398 4.567 1.00 70.94 85 ASN A N 1
ATOM 740 C CA . ASN A 1 85 ? 21.589 6.241 5.651 1.00 70.94 85 ASN A CA 1
ATOM 741 C C . ASN A 1 85 ? 20.774 7.542 5.600 1.00 70.94 85 ASN A C 1
ATOM 743 O O . ASN A 1 85 ? 20.946 8.349 4.685 1.00 70.94 85 ASN A O 1
ATOM 747 N N . LEU A 1 86 ? 19.824 7.698 6.525 1.00 70.50 86 LEU A N 1
ATOM 748 C CA . LEU A 1 86 ? 18.901 8.834 6.590 1.00 70.50 86 LEU A CA 1
ATOM 749 C C . LEU A 1 86 ? 19.613 10.082 7.133 1.00 70.50 86 LEU A C 1
ATOM 751 O O . LEU A 1 86 ? 19.287 10.587 8.203 1.00 70.50 86 LEU A O 1
ATOM 755 N N . ASN A 1 87 ? 20.585 10.600 6.385 1.00 86.12 87 ASN A N 1
ATOM 756 C CA . ASN A 1 87 ? 21.164 11.910 6.654 1.00 86.12 87 ASN A CA 1
ATOM 757 C C . ASN A 1 87 ? 20.427 12.967 5.822 1.00 86.12 87 ASN A C 1
ATOM 759 O O . ASN A 1 87 ? 20.862 13.342 4.732 1.00 86.12 87 ASN A O 1
ATOM 763 N N . VAL A 1 88 ? 19.258 13.397 6.306 1.00 88.62 88 VAL A N 1
ATOM 764 C CA . VAL A 1 88 ? 18.444 14.413 5.627 1.00 88.62 88 VAL A CA 1
ATOM 765 C C . VAL A 1 88 ? 19.146 15.778 5.740 1.00 88.62 88 VAL A C 1
ATOM 767 O O . VAL A 1 88 ? 19.364 16.256 6.858 1.00 88.62 88 VAL A O 1
ATOM 770 N N . PRO A 1 89 ? 19.491 16.449 4.621 1.00 94.31 89 PRO A N 1
ATOM 771 C CA . PRO A 1 89 ? 20.121 17.768 4.656 1.00 94.31 89 PRO A CA 1
ATOM 772 C C . PRO A 1 89 ? 19.319 18.776 5.487 1.00 94.31 89 PRO A C 1
ATOM 774 O O . PRO A 1 89 ? 18.094 18.815 5.384 1.00 94.31 89 PRO A O 1
ATOM 777 N N . LYS A 1 90 ? 20.001 19.651 6.246 1.00 94.88 90 LYS A N 1
ATOM 778 C CA . LYS A 1 90 ? 19.362 20.639 7.145 1.00 94.88 90 LYS A CA 1
ATOM 779 C C . LYS A 1 90 ? 18.238 21.441 6.477 1.00 94.88 90 LYS A C 1
ATOM 781 O O . LYS A 1 90 ? 17.186 21.617 7.077 1.00 94.88 90 LYS A O 1
ATOM 786 N N . LYS A 1 91 ? 18.419 21.848 5.214 1.00 97.00 91 LYS A N 1
ATOM 787 C CA . LYS A 1 91 ? 17.401 22.581 4.437 1.00 97.00 91 LYS A CA 1
ATOM 788 C C . LYS A 1 91 ? 16.072 21.832 4.252 1.00 97.00 91 LYS A C 1
ATOM 790 O O . LYS A 1 91 ? 15.050 22.473 4.053 1.00 97.00 91 LYS A O 1
ATOM 795 N N . TYR A 1 92 ? 16.075 20.499 4.311 1.00 95.50 92 TYR A N 1
ATOM 796 C CA . TYR A 1 92 ? 14.885 19.658 4.135 1.00 95.50 92 TYR A CA 1
ATOM 797 C C . TYR A 1 92 ? 14.336 19.107 5.457 1.00 95.50 92 TYR A C 1
ATOM 799 O O . TYR A 1 92 ? 13.287 18.466 5.452 1.00 95.50 92 TYR A O 1
ATOM 807 N N . GLN A 1 93 ? 15.003 19.370 6.586 1.00 95.38 93 GLN A N 1
ATOM 808 C CA . GLN A 1 93 ? 14.558 18.931 7.912 1.00 95.38 93 GLN A CA 1
ATOM 809 C C . GLN A 1 93 ? 13.133 19.387 8.264 1.00 95.38 93 GLN A C 1
ATOM 811 O O . GLN A 1 93 ? 12.397 18.563 8.808 1.00 95.38 93 GLN A O 1
ATOM 816 N N . PRO A 1 94 ? 12.687 20.618 7.923 1.00 96.06 94 PRO A N 1
ATOM 817 C CA . PRO A 1 94 ? 11.311 21.031 8.198 1.00 96.06 94 PRO A CA 1
ATOM 818 C C . PRO A 1 94 ? 10.277 20.160 7.473 1.00 96.06 94 PRO A C 1
ATOM 820 O O . PRO A 1 94 ? 9.387 19.606 8.111 1.00 96.06 94 PRO A O 1
ATOM 823 N N . ILE A 1 95 ? 10.446 19.955 6.160 1.00 95.31 95 ILE A N 1
ATOM 824 C CA . ILE A 1 95 ? 9.517 19.152 5.345 1.00 95.31 95 ILE A CA 1
ATOM 825 C C . ILE A 1 95 ? 9.557 17.681 5.771 1.00 95.31 95 ILE A C 1
ATOM 827 O O . ILE A 1 95 ? 8.520 17.030 5.844 1.00 95.31 95 ILE A O 1
ATOM 831 N N . TYR A 1 96 ? 10.741 17.149 6.085 1.00 93.81 96 TYR A N 1
ATOM 832 C CA . TYR A 1 96 ? 10.879 15.786 6.598 1.00 93.81 96 TYR A CA 1
ATOM 833 C C . TYR A 1 96 ? 10.143 15.600 7.930 1.00 93.81 96 TYR A C 1
ATOM 835 O O . TYR A 1 96 ? 9.392 14.638 8.087 1.00 93.81 96 TYR A O 1
ATOM 843 N N . SER A 1 97 ? 10.330 16.536 8.865 1.00 94.31 97 SER A N 1
ATOM 844 C CA . SER A 1 97 ? 9.687 16.501 10.182 1.00 94.31 97 SER A CA 1
ATOM 845 C C . SER A 1 97 ? 8.170 16.626 10.075 1.00 94.31 97 SER A C 1
ATOM 847 O O . SER A 1 97 ? 7.446 15.958 10.801 1.00 94.31 97 SER A O 1
ATOM 849 N N . GLU A 1 98 ? 7.665 17.423 9.136 1.00 95.25 98 GLU A N 1
ATOM 850 C CA . GLU A 1 98 ? 6.230 17.482 8.866 1.00 95.25 98 GLU A CA 1
ATOM 851 C C . GLU A 1 98 ? 5.716 16.167 8.245 1.00 95.25 98 GLU A C 1
ATOM 853 O O . GLU A 1 98 ? 4.733 15.585 8.712 1.00 95.25 98 GLU A O 1
ATOM 858 N N . ALA A 1 99 ? 6.389 15.656 7.210 1.00 94.50 99 ALA A N 1
ATOM 859 C CA . ALA A 1 99 ? 5.968 14.453 6.496 1.00 94.50 99 ALA A CA 1
ATOM 860 C C . ALA A 1 99 ? 5.959 13.205 7.394 1.00 94.50 99 ALA A C 1
ATOM 862 O O . ALA A 1 99 ? 5.049 12.375 7.286 1.00 94.50 99 ALA A O 1
ATOM 863 N N . ILE A 1 100 ? 6.940 13.073 8.296 1.00 94.06 100 ILE A N 1
ATOM 864 C CA . ILE A 1 100 ? 7.040 11.906 9.177 1.00 94.06 100 ILE A CA 1
ATOM 865 C C . ILE A 1 100 ? 5.883 11.843 10.182 1.00 94.06 100 ILE A C 1
ATOM 867 O O . ILE A 1 100 ? 5.431 10.746 10.512 1.00 94.06 100 ILE A O 1
ATOM 871 N N . GLU A 1 101 ? 5.347 12.983 10.624 1.00 95.88 101 GLU A N 1
ATOM 872 C CA . GLU A 1 101 ? 4.182 13.003 11.514 1.00 95.88 101 GLU A CA 1
ATOM 873 C C . GLU A 1 101 ? 2.930 12.468 10.808 1.00 95.88 101 GLU A C 1
ATOM 875 O O . GLU A 1 101 ? 2.233 11.603 11.347 1.00 95.88 101 GLU A O 1
ATOM 880 N N . TYR A 1 102 ? 2.695 12.866 9.555 1.00 95.06 102 TYR A N 1
ATOM 881 C CA . TYR A 1 102 ? 1.601 12.296 8.762 1.00 95.06 102 TYR A CA 1
ATOM 882 C C . TYR A 1 102 ? 1.806 10.805 8.477 1.00 95.06 102 TYR A C 1
ATOM 884 O O . TYR A 1 102 ? 0.862 10.022 8.606 1.00 95.06 102 TYR A O 1
ATOM 892 N N . TYR A 1 103 ? 3.036 10.383 8.164 1.00 93.88 103 TYR A N 1
ATOM 893 C CA . TYR A 1 103 ? 3.348 8.966 7.973 1.00 93.88 103 TYR A CA 1
ATOM 894 C C . TYR A 1 103 ? 3.028 8.137 9.226 1.00 93.88 103 TYR A C 1
ATOM 896 O O . TYR A 1 103 ? 2.377 7.095 9.125 1.00 93.88 103 TYR A O 1
ATOM 904 N N . LYS A 1 104 ? 3.412 8.609 10.421 1.00 94.88 104 LYS A N 1
ATOM 905 C CA . LYS A 1 104 ? 3.100 7.930 11.692 1.00 94.88 104 LYS A CA 1
ATOM 906 C C . LYS A 1 104 ? 1.593 7.768 11.898 1.00 94.88 104 LYS A C 1
ATOM 908 O O . LYS A 1 104 ? 1.161 6.714 12.366 1.00 94.88 104 LYS A O 1
ATOM 913 N N . ILE A 1 105 ? 0.795 8.778 11.543 1.00 94.56 105 ILE A N 1
ATOM 914 C CA . ILE A 1 105 ? -0.672 8.706 11.612 1.00 94.56 105 ILE A CA 1
ATOM 915 C C . ILE A 1 105 ? -1.192 7.604 10.680 1.00 94.56 105 ILE A C 1
ATOM 917 O O . ILE A 1 105 ? -1.907 6.708 11.131 1.00 94.56 105 ILE A O 1
ATOM 921 N N . PHE A 1 106 ? -0.793 7.612 9.406 1.00 94.50 106 PHE A N 1
ATOM 922 C CA . PHE A 1 106 ? -1.247 6.610 8.434 1.00 94.50 106 PHE A CA 1
ATOM 923 C C . PHE A 1 106 ? -0.782 5.194 8.794 1.00 94.50 106 PHE A C 1
ATOM 925 O O . PHE A 1 106 ? -1.553 4.244 8.686 1.00 94.50 106 PHE A O 1
ATOM 932 N N . SER A 1 107 ? 0.440 5.048 9.307 1.00 94.38 107 SER A N 1
ATOM 933 C CA . SER A 1 107 ? 1.013 3.761 9.716 1.00 94.38 107 SER A CA 1
ATOM 934 C C . SER A 1 107 ? 0.298 3.129 10.920 1.00 94.38 107 SER A C 1
ATOM 936 O O . SER A 1 107 ? 0.295 1.898 11.074 1.00 94.38 107 SER A O 1
ATOM 938 N N . LYS A 1 108 ? -0.315 3.951 11.784 1.00 93.88 108 LYS A N 1
ATOM 939 C CA . LYS A 1 108 ? -1.187 3.487 12.877 1.00 93.88 108 LYS A CA 1
ATOM 940 C C . LYS A 1 108 ? -2.538 3.001 12.358 1.00 93.88 108 LYS A C 1
ATOM 942 O O . LYS A 1 108 ? -3.020 1.987 12.846 1.00 93.88 108 LYS A O 1
ATOM 947 N N . LEU A 1 109 ? -3.105 3.693 11.370 1.00 93.19 109 LEU A N 1
ATOM 948 C CA . LEU A 1 109 ? -4.389 3.345 10.750 1.00 93.19 109 LEU A CA 1
ATOM 949 C C . LEU A 1 109 ? -4.290 2.168 9.771 1.00 93.19 109 LEU A C 1
ATOM 951 O O . LEU A 1 109 ? -5.307 1.568 9.431 1.00 93.19 109 LEU A O 1
ATOM 955 N N . SER A 1 110 ? -3.089 1.859 9.280 1.00 95.56 110 SER A N 1
ATOM 956 C CA . SER A 1 110 ? -2.923 0.852 8.243 1.00 95.56 110 SER A CA 1
ATOM 957 C C . SER A 1 110 ? -3.031 -0.580 8.741 1.00 95.56 110 SER A C 1
ATOM 959 O O . SER A 1 110 ? -2.674 -0.900 9.879 1.00 95.56 110 SER A O 1
ATOM 961 N N . LEU A 1 111 ? -3.476 -1.450 7.834 1.00 95.12 111 LEU A N 1
ATOM 962 C CA . LEU A 1 111 ? -3.497 -2.89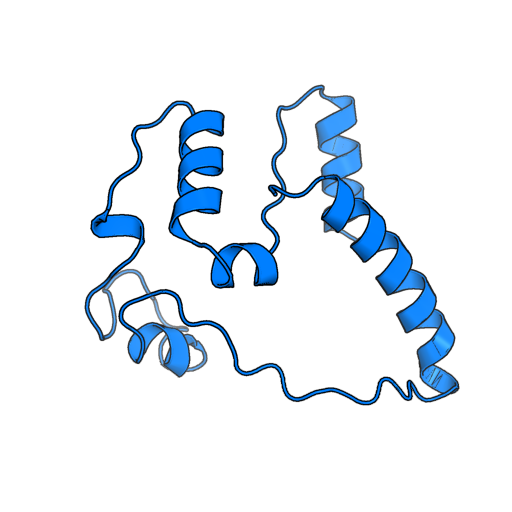4 8.027 1.00 95.12 111 LEU A CA 1
ATOM 963 C C . LEU A 1 111 ? -2.132 -3.444 8.482 1.00 95.12 111 LEU A C 1
ATOM 965 O O . LEU A 1 111 ? -1.068 -2.869 8.204 1.00 95.12 111 LEU A O 1
ATOM 969 N N . LYS A 1 112 ? -2.183 -4.548 9.234 1.00 89.38 112 LYS A N 1
ATOM 970 C CA . LYS A 1 112 ? -1.050 -5.132 9.966 1.00 89.38 112 LYS A CA 1
ATOM 971 C C . LYS A 1 112 ? -0.822 -6.577 9.563 1.00 89.38 112 LYS A C 1
ATOM 973 O O . LYS A 1 112 ? -1.780 -7.379 9.566 1.00 89.38 112 LYS A O 1
#

pLDDT: mean 92.04, std 7.4, range [61.66, 98.44]

Secondary structure (DSSP, 8-state):
-HHHHHHHHHHTTT----B--HHHHHH-HHHHHHHHHHHTT----GGGGB--SS--TTS-TTHHHH-HHHHH-SB--------------GGGHHHHHHHHHHHHHHHHHB--

InterPro domains:
  IPR027417 P-loop containing nucleoside triphosphate hydrolase [G3DSA:3.40.50.300] (2-105)
  IPR050571 Class-IV Pyridoxal-Phosphate-Dependent Aminotransferase [PTHR42743] (10-106)

Sequence (112 aa):
PQQYELIKYLNKRETNIIVIDADRLLENPKKILHQWCKHLNIKFNKKMLRWEKGLYDTDGIWAKYWYDNVIETEKFEKKNQKKINLNVPKKYQPIYSEAIEYYKIFSKLSLK

Organism: NCBI:txid408172